Protein AF-A0A151N4F0-F1 (afdb_monomer)

Mean predicted aligned error: 11.46 Å

Organism: Alligator mississippiensis (NCBI:txid8496)

pLDDT: mean 79.07, std 17.91, range [31.59, 95.12]

Sequence (105 aa):
MAAVRLLVPVLIGLCAYYFYSQETLSADMVQGKRVLVTGSSTGIGEQIAYEFARMGAHLIITARREKQLKEVAKKCLELGASSARFIAKCNCPLKKWEVGPVLGY

InterPro domains:
  IPR002347 Short-chain dehydrogenase/reductase SDR [PF00106] (33-87)
  IPR036291 NAD(P)-binding domain superfamily [SSF51735] (30-87)
  IPR051253 11-beta-hydroxysteroid dehydrogenase [PTHR44279] (3-88)

Secondary structure (DSSP, 8-state):
-HHHHHHHHHHHHHHHHHHHT-----HHHHTT-EEEEESTTSTHHHHHHHHHHHTT-EEEEEES-HHHHHHHHHHHHHTT-SEEEEEE--SSTT-----------

Foldseek 3Di:
DVVVVVVVVVVVVVVCVVVVPPPDPDLVVAAAEEDEQEPCLDDPSLVVLLVSLLSQHAYEYEDQDPVSLVVSQVNSVVNHHVHGAYDHDDPDPDDDGPDDDPPDD

Structure (mmCIF, N/CA/C/O backbone):
data_AF-A0A151N4F0-F1
#
_entry.id   AF-A0A151N4F0-F1
#
loop_
_atom_site.group_PDB
_atom_site.id
_atom_site.type_symbol
_atom_site.label_atom_id
_atom_site.label_alt_id
_atom_site.label_comp_id
_atom_site.label_asym_id
_atom_site.label_entity_id
_atom_site.label_seq_id
_atom_site.pdbx_PDB_ins_code
_atom_site.Cartn_x
_atom_site.Cartn_y
_atom_site.Cartn_z
_atom_site.occupancy
_atom_site.B_iso_or_equiv
_atom_site.auth_seq_id
_atom_site.auth_comp_id
_atom_site.auth_asym_id
_atom_site.auth_atom_id
_atom_site.pdbx_PDB_model_num
ATOM 1 N N . MET A 1 1 ? 26.159 9.007 -46.584 1.00 58.66 1 MET A N 1
ATOM 2 C CA . MET A 1 1 ? 25.996 7.663 -45.972 1.00 58.66 1 MET A CA 1
ATOM 3 C C . MET A 1 1 ? 26.350 7.590 -44.474 1.00 58.66 1 MET A C 1
ATOM 5 O O . MET A 1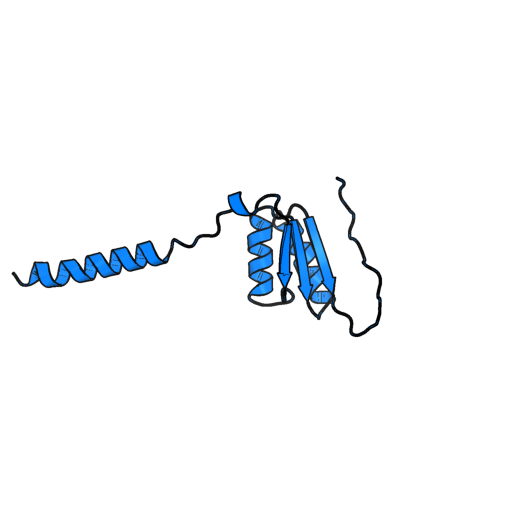 1 ? 25.983 6.610 -43.842 1.00 58.66 1 MET A O 1
ATOM 9 N N . ALA A 1 2 ? 26.996 8.602 -43.871 1.00 64.75 2 ALA A N 1
ATOM 10 C CA . ALA A 1 2 ? 27.284 8.627 -42.425 1.00 64.75 2 ALA A CA 1
ATOM 11 C C . ALA A 1 2 ? 26.092 9.082 -41.55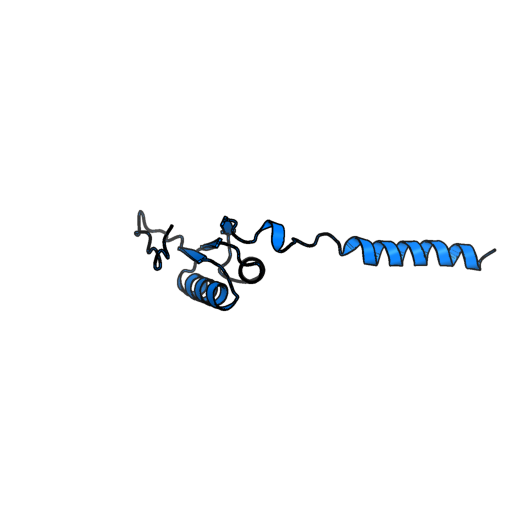0 1.00 64.75 2 ALA A C 1
ATOM 13 O O . ALA A 1 2 ? 25.869 8.518 -40.487 1.00 64.75 2 ALA A O 1
ATOM 14 N N . ALA A 1 3 ? 25.276 10.034 -42.024 1.00 66.25 3 ALA A N 1
ATOM 15 C CA . ALA A 1 3 ? 24.147 10.583 -41.258 1.00 66.25 3 ALA A CA 1
ATOM 16 C C . ALA A 1 3 ? 23.062 9.539 -40.911 1.00 66.25 3 ALA A C 1
ATOM 18 O O . ALA A 1 3 ? 22.553 9.514 -39.796 1.00 66.25 3 ALA A O 1
ATOM 19 N N . VAL A 1 4 ? 22.763 8.614 -41.832 1.00 65.44 4 VAL A N 1
ATOM 20 C CA . VAL A 1 4 ? 21.771 7.539 -41.619 1.00 65.44 4 VAL A CA 1
ATOM 21 C C . VAL A 1 4 ? 22.231 6.536 -40.552 1.00 65.44 4 VAL A C 1
ATOM 23 O O . VAL A 1 4 ? 21.409 6.017 -39.806 1.00 65.44 4 VAL A O 1
ATOM 26 N N . ARG A 1 5 ? 23.547 6.307 -40.413 1.00 70.06 5 ARG A N 1
ATOM 27 C CA . ARG A 1 5 ? 24.111 5.377 -39.417 1.00 70.06 5 ARG A CA 1
ATOM 28 C C . ARG A 1 5 ? 24.031 5.897 -37.980 1.00 70.06 5 ARG A C 1
ATOM 30 O O . ARG A 1 5 ? 24.068 5.090 -37.061 1.00 70.06 5 ARG A O 1
ATOM 37 N N . LEU A 1 6 ? 23.896 7.211 -37.789 1.00 72.56 6 LEU A N 1
ATOM 38 C CA . LEU A 1 6 ? 23.709 7.828 -36.471 1.00 72.56 6 LEU A CA 1
ATOM 39 C C . LEU A 1 6 ? 22.229 8.040 -36.129 1.00 72.56 6 LEU A C 1
ATOM 41 O O . LEU A 1 6 ? 21.857 7.951 -34.965 1.00 72.56 6 LEU A O 1
ATOM 45 N N . LEU A 1 7 ? 21.369 8.250 -37.128 1.00 80.31 7 LEU A N 1
ATOM 46 C CA . LEU A 1 7 ? 19.933 8.457 -36.908 1.00 80.31 7 LEU A CA 1
ATOM 47 C C . LEU A 1 7 ? 19.207 7.196 -36.425 1.00 80.31 7 LEU A C 1
ATOM 49 O O . LEU A 1 7 ? 18.360 7.284 -35.541 1.00 80.31 7 LEU A O 1
ATOM 53 N N . VAL A 1 8 ? 19.553 6.023 -36.960 1.00 84.06 8 VAL A N 1
ATOM 54 C CA . VAL A 1 8 ? 18.912 4.748 -36.589 1.00 84.06 8 VAL A CA 1
ATOM 55 C C . VAL A 1 8 ? 19.096 4.389 -35.101 1.00 84.06 8 VAL A C 1
ATOM 57 O O . VAL A 1 8 ? 18.088 4.140 -34.446 1.00 84.06 8 VAL A O 1
ATOM 60 N N . PRO A 1 9 ? 20.307 4.402 -34.505 1.00 84.75 9 PRO A N 1
ATOM 61 C CA . PRO A 1 9 ? 20.469 4.098 -33.081 1.00 84.75 9 PRO A CA 1
ATOM 62 C C . PRO A 1 9 ? 19.879 5.178 -32.163 1.00 84.75 9 PRO A C 1
ATOM 64 O O . PRO A 1 9 ? 19.417 4.851 -31.075 1.00 84.75 9 PRO A O 1
ATOM 67 N N . VAL A 1 10 ? 19.836 6.443 -32.599 1.00 89.56 10 VAL A N 1
ATOM 68 C CA . VAL A 1 10 ? 19.178 7.527 -31.848 1.00 89.56 10 VAL A CA 1
ATOM 69 C C . VAL A 1 10 ? 17.663 7.330 -31.823 1.00 89.56 10 VAL A C 1
ATOM 71 O O . VAL A 1 10 ? 17.053 7.447 -30.764 1.00 89.56 10 VAL A O 1
ATOM 74 N N . LEU A 1 11 ? 17.060 6.964 -32.957 1.00 89.38 11 LEU A N 1
ATOM 75 C CA . LEU A 1 11 ? 15.637 6.626 -33.035 1.00 89.38 11 LEU A CA 1
ATOM 76 C C . LEU A 1 11 ? 15.307 5.372 -32.223 1.00 89.38 11 LEU A C 1
ATOM 78 O O . LEU A 1 11 ? 14.314 5.370 -31.506 1.00 89.38 11 LEU A O 1
ATOM 82 N N . ILE A 1 12 ? 16.154 4.339 -32.270 1.00 88.62 12 ILE A N 1
ATOM 83 C CA . ILE A 1 12 ? 15.981 3.129 -31.454 1.00 88.62 12 ILE A CA 1
ATOM 84 C C . ILE A 1 12 ? 16.120 3.456 -29.963 1.00 88.62 12 ILE A C 1
ATOM 86 O O . ILE A 1 12 ? 15.319 2.973 -29.173 1.00 88.62 12 ILE A O 1
ATOM 90 N N . GLY A 1 13 ? 17.079 4.299 -29.572 1.00 87.31 13 GLY A N 1
ATOM 91 C CA . GLY A 1 13 ? 17.255 4.741 -28.188 1.00 87.31 13 GLY A CA 1
ATOM 92 C C . GLY A 1 13 ? 16.082 5.580 -27.677 1.00 87.31 13 GLY A C 1
ATOM 93 O O . GLY A 1 13 ? 15.611 5.355 -26.566 1.00 87.31 13 GLY A O 1
ATOM 94 N N . LEU A 1 14 ? 15.558 6.490 -28.503 1.00 88.50 14 LEU A N 1
ATOM 95 C CA . LEU A 1 14 ? 14.341 7.251 -28.203 1.00 88.50 14 LEU A CA 1
ATOM 96 C C . LEU A 1 14 ? 13.132 6.324 -28.084 1.00 88.50 14 LEU A C 1
ATOM 98 O O . LEU A 1 14 ? 12.438 6.364 -27.074 1.00 88.50 14 LEU A O 1
ATOM 102 N N . CYS A 1 15 ? 12.901 5.448 -29.063 1.00 85.38 15 CYS A N 1
ATOM 103 C CA . CYS A 1 15 ? 11.817 4.471 -29.006 1.00 85.38 15 CYS A CA 1
ATOM 104 C C . CYS A 1 15 ? 11.939 3.563 -27.783 1.00 85.38 15 CYS A C 1
ATOM 106 O O . CYS A 1 15 ? 10.937 3.362 -27.114 1.00 85.38 15 CYS A O 1
ATOM 108 N N . ALA A 1 16 ? 13.134 3.070 -27.449 1.00 83.44 16 ALA A N 1
ATOM 109 C CA . ALA A 1 16 ? 13.370 2.261 -26.257 1.00 83.44 16 ALA A CA 1
ATOM 110 C C . ALA A 1 16 ? 13.116 3.052 -24.968 1.00 83.44 16 ALA A C 1
ATOM 112 O O . ALA A 1 16 ? 12.516 2.510 -24.049 1.00 83.44 16 ALA A O 1
ATOM 113 N N . TYR A 1 17 ? 13.491 4.333 -24.906 1.00 83.94 17 TYR A N 1
ATOM 114 C CA . TYR A 1 17 ? 13.156 5.211 -23.782 1.00 83.94 17 TYR A CA 1
ATOM 115 C C . TYR A 1 17 ? 11.637 5.376 -23.618 1.00 83.94 17 TYR A C 1
ATOM 117 O O . TYR A 1 17 ? 11.117 5.224 -22.514 1.00 83.94 17 TYR A O 1
ATOM 125 N N . TYR A 1 18 ? 10.913 5.611 -24.716 1.00 81.62 18 TYR A N 1
ATOM 126 C CA . TYR A 1 18 ? 9.450 5.703 -24.691 1.00 81.62 18 TYR A CA 1
ATOM 127 C C . TYR A 1 18 ? 8.778 4.358 -24.364 1.00 81.62 18 TYR A C 1
ATOM 129 O O . TYR A 1 18 ? 7.797 4.334 -23.624 1.00 81.62 18 TYR A O 1
ATOM 137 N N . PHE A 1 19 ? 9.303 3.236 -24.870 1.00 74.25 19 PHE A N 1
ATOM 138 C CA . PHE A 1 19 ? 8.744 1.899 -24.633 1.00 74.25 19 PHE A CA 1
ATOM 139 C C . PHE A 1 19 ? 9.049 1.357 -23.237 1.00 74.25 19 PHE A C 1
ATOM 141 O O . PHE A 1 19 ? 8.209 0.668 -22.665 1.00 74.25 19 PHE A O 1
ATOM 148 N N . TYR A 1 20 ? 10.206 1.687 -22.657 1.00 72.44 20 TYR A N 1
ATOM 149 C CA . TYR A 1 20 ? 10.569 1.262 -21.300 1.00 72.44 20 TYR A CA 1
ATOM 150 C C . TYR A 1 20 ? 9.575 1.774 -20.244 1.00 72.44 20 TYR A C 1
ATOM 152 O O . TYR A 1 20 ? 9.473 1.208 -19.161 1.00 72.44 20 TYR A O 1
ATOM 160 N N . SER A 1 21 ? 8.803 2.821 -20.551 1.00 63.53 21 SER A N 1
ATOM 161 C CA . SER A 1 21 ? 7.877 3.436 -19.599 1.00 63.53 21 SER A CA 1
ATOM 162 C C . SER A 1 21 ? 6.476 2.796 -19.535 1.00 63.53 21 SER A C 1
ATOM 164 O O . SER A 1 21 ? 5.635 3.312 -18.800 1.00 63.53 21 SER A O 1
ATOM 166 N N . GLN A 1 22 ? 6.180 1.724 -20.283 1.00 58.25 22 GLN A N 1
ATOM 167 C CA . GLN A 1 22 ? 4.802 1.216 -20.458 1.00 58.25 22 GLN A CA 1
ATOM 168 C C . GLN A 1 22 ? 4.356 0.085 -19.510 1.00 58.25 22 GLN A C 1
ATOM 170 O O . GLN A 1 22 ? 3.249 -0.418 -19.664 1.00 58.25 22 GLN A O 1
ATOM 175 N N . GLU A 1 23 ? 5.116 -0.286 -18.479 1.00 60.66 23 GLU A N 1
ATOM 176 C CA . GLU A 1 23 ? 4.594 -1.180 -17.426 1.00 60.66 23 GLU A CA 1
ATOM 177 C C . GLU A 1 23 ? 3.788 -0.365 -16.398 1.00 60.66 23 GLU A C 1
ATOM 179 O O . GLU A 1 23 ? 4.186 -0.199 -15.243 1.00 60.66 23 GLU A O 1
ATOM 184 N N . THR A 1 24 ? 2.671 0.229 -16.828 1.00 61.81 24 THR A N 1
ATOM 185 C CA . THR A 1 24 ? 1.803 1.001 -15.928 1.00 61.81 24 THR A CA 1
ATOM 186 C C . THR A 1 24 ? 0.668 0.129 -15.421 1.00 61.81 24 THR A C 1
ATOM 188 O O . THR A 1 24 ? -0.253 -0.246 -16.146 1.00 61.81 24 THR A O 1
ATOM 191 N N . LEU A 1 25 ? 0.747 -0.194 -14.131 1.00 67.12 25 LEU A N 1
ATOM 192 C CA . LEU A 1 25 ? -0.346 -0.772 -13.366 1.00 67.12 25 LEU A CA 1
ATOM 193 C C . LEU A 1 25 ? -1.597 0.099 -13.578 1.00 67.12 25 LEU A C 1
ATOM 195 O O . LEU A 1 25 ? -1.673 1.221 -13.079 1.00 67.12 25 LEU A O 1
ATOM 199 N N . SER A 1 26 ? -2.543 -0.374 -14.387 1.00 73.19 26 SER A N 1
ATOM 200 C CA . S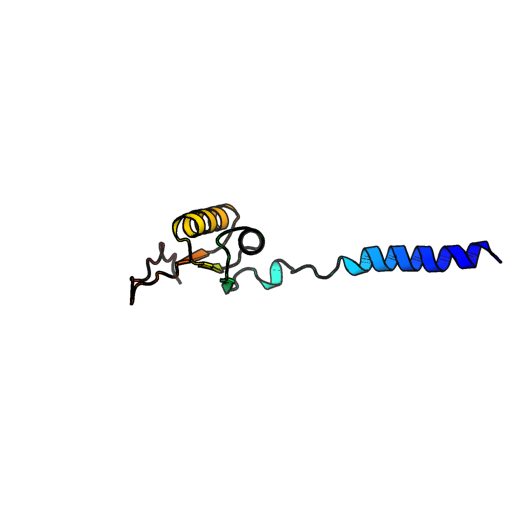ER A 1 26 ? -3.722 0.415 -14.744 1.00 73.19 26 SER A CA 1
ATOM 201 C C . SER A 1 26 ? -4.719 0.405 -13.587 1.00 73.19 26 SER A C 1
ATOM 203 O O . SER A 1 26 ? -4.993 -0.655 -13.018 1.00 73.19 26 SER A O 1
ATOM 205 N N . ALA A 1 27 ? -5.284 1.570 -13.256 1.00 71.00 27 ALA A N 1
ATOM 206 C CA . ALA A 1 27 ? -6.234 1.721 -12.151 1.00 71.00 27 ALA A CA 1
ATOM 207 C C . ALA A 1 27 ? -7.426 0.749 -12.265 1.00 71.00 27 ALA A C 1
ATOM 209 O O . ALA A 1 27 ? -7.825 0.137 -11.274 1.00 71.00 27 ALA A O 1
ATOM 210 N N . ASP A 1 28 ? -7.901 0.506 -13.489 1.00 79.12 28 ASP A N 1
ATOM 211 C CA . ASP A 1 28 ? -9.016 -0.404 -13.777 1.00 79.12 28 ASP A CA 1
ATOM 212 C C . ASP A 1 28 ? -8.753 -1.860 -13.356 1.00 79.12 28 ASP A C 1
ATOM 214 O O . ASP A 1 28 ? -9.689 -2.599 -13.051 1.00 79.12 28 ASP A O 1
ATOM 218 N N . MET A 1 29 ? -7.489 -2.304 -13.297 1.00 81.31 29 MET A N 1
ATOM 219 C CA . MET A 1 29 ? -7.175 -3.679 -12.886 1.00 81.31 29 MET A CA 1
ATOM 220 C C . MET A 1 29 ? -7.388 -3.910 -11.387 1.00 81.31 29 MET A C 1
ATOM 222 O O . MET A 1 29 ? -7.589 -5.049 -10.955 1.00 81.31 29 MET A O 1
ATOM 226 N N . VAL A 1 30 ? -7.306 -2.848 -10.583 1.00 85.25 30 VAL A N 1
ATOM 227 C CA . VAL A 1 30 ? -7.213 -2.931 -9.116 1.00 85.25 30 VAL A CA 1
ATOM 228 C C . VAL A 1 30 ? -8.375 -2.242 -8.407 1.00 85.25 30 VAL A C 1
ATOM 230 O O . VAL A 1 30 ? -8.622 -2.528 -7.232 1.00 85.25 30 VAL A O 1
ATOM 233 N N . GLN A 1 31 ? -9.128 -1.401 -9.114 1.00 89.38 31 GLN A N 1
ATOM 234 C CA . GLN A 1 31 ? -10.328 -0.759 -8.599 1.00 89.38 31 GLN A CA 1
ATOM 235 C C . GLN A 1 31 ? -11.341 -1.807 -8.110 1.00 89.38 31 GLN A C 1
ATOM 237 O O . GLN A 1 31 ? -11.671 -2.769 -8.808 1.00 89.38 31 GLN A O 1
ATOM 242 N N . GLY A 1 32 ? -11.800 -1.669 -6.863 1.00 86.56 32 GLY A N 1
ATOM 243 C CA . GLY A 1 32 ? -12.717 -2.627 -6.232 1.00 86.56 32 GLY A CA 1
ATOM 244 C C . GLY A 1 32 ? -12.124 -4.020 -5.955 1.00 86.56 32 GLY A C 1
ATOM 245 O O . GLY A 1 32 ? -12.823 -4.902 -5.448 1.00 86.56 32 GLY A O 1
ATOM 246 N N . LYS A 1 33 ? -10.836 -4.260 -6.238 1.00 90.06 33 LYS A N 1
ATOM 247 C CA . LYS A 1 33 ? -10.141 -5.503 -5.864 1.00 90.06 33 LYS A CA 1
ATOM 248 C C . LYS A 1 33 ? -9.550 -5.395 -4.462 1.00 90.06 33 LYS A C 1
ATOM 250 O O . LYS A 1 33 ? -9.311 -4.309 -3.944 1.00 90.06 33 LYS A O 1
ATOM 255 N N . ARG A 1 34 ? -9.300 -6.551 -3.839 1.00 91.94 34 ARG A N 1
ATOM 256 C CA . ARG A 1 34 ? -8.634 -6.648 -2.533 1.00 91.94 34 ARG A CA 1
ATOM 257 C C . ARG A 1 34 ? -7.132 -6.836 -2.720 1.00 91.94 34 ARG A C 1
ATOM 259 O O . ARG A 1 34 ? -6.722 -7.840 -3.295 1.00 91.94 34 ARG A O 1
ATOM 266 N N . VAL A 1 35 ? -6.332 -5.900 -2.214 1.00 91.25 35 VAL A N 1
ATOM 267 C CA . VAL A 1 35 ? -4.868 -5.874 -2.358 1.00 91.25 35 VAL A CA 1
ATOM 268 C C . VAL A 1 35 ? -4.215 -5.968 -0.980 1.00 91.25 35 VAL A C 1
ATOM 270 O O . VAL A 1 35 ? -4.522 -5.180 -0.087 1.00 91.25 35 VAL A O 1
ATOM 273 N N . LEU A 1 36 ? -3.309 -6.934 -0.804 1.00 92.00 36 LEU A N 1
ATOM 274 C CA . LEU A 1 36 ? -2.501 -7.094 0.406 1.00 92.00 36 LEU A CA 1
ATOM 275 C C . LEU A 1 36 ? -1.112 -6.493 0.183 1.00 92.00 36 LEU A C 1
ATOM 277 O O . LEU A 1 36 ? -0.350 -6.998 -0.638 1.00 92.00 36 LEU A O 1
ATOM 281 N N . VAL A 1 37 ? -0.759 -5.465 0.951 1.00 91.38 37 VAL A N 1
ATOM 282 C CA . VAL A 1 37 ? 0.568 -4.841 0.903 1.00 91.38 37 VAL A CA 1
ATOM 283 C C . VAL A 1 37 ? 1.338 -5.174 2.177 1.00 91.38 37 VAL A C 1
ATOM 285 O O . VAL A 1 37 ? 0.931 -4.834 3.290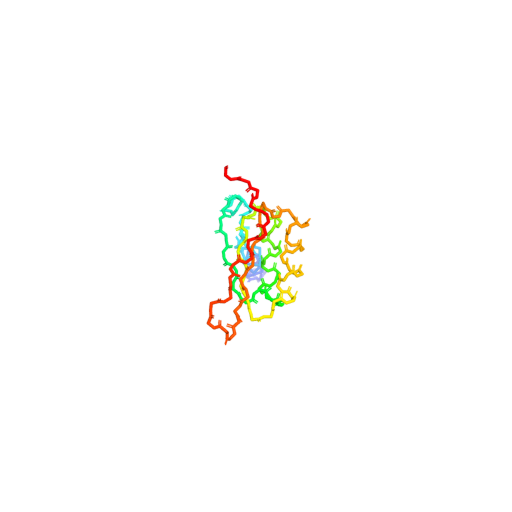 1.00 91.38 37 VAL A O 1
ATOM 288 N N . THR A 1 38 ? 2.473 -5.852 2.019 1.00 91.81 38 THR A N 1
ATOM 289 C CA . THR A 1 38 ? 3.367 -6.213 3.126 1.00 91.81 38 THR A CA 1
ATOM 290 C C . THR A 1 38 ? 4.496 -5.205 3.286 1.00 91.81 38 THR A C 1
ATOM 292 O O . THR A 1 38 ? 4.981 -4.659 2.301 1.00 91.81 38 THR A O 1
ATOM 295 N N . GLY A 1 39 ? 4.967 -4.985 4.515 1.00 90.06 39 GLY A N 1
ATOM 296 C CA . GLY A 1 39 ? 6.076 -4.060 4.769 1.00 90.06 39 GLY A CA 1
ATOM 297 C C . GLY A 1 39 ? 5.700 -2.587 4.580 1.00 90.06 39 GLY A C 1
ATOM 298 O O . GLY A 1 39 ? 6.570 -1.730 4.480 1.00 90.06 39 GLY A O 1
ATOM 299 N N . SER A 1 40 ? 4.410 -2.272 4.592 1.00 90.19 40 SER A N 1
ATOM 300 C CA . SER A 1 40 ? 3.838 -0.966 4.245 1.00 90.19 40 SER A CA 1
ATOM 301 C C . SER A 1 40 ? 3.910 0.090 5.352 1.00 90.19 40 SER A C 1
ATOM 303 O O . SER A 1 40 ? 3.216 1.095 5.290 1.00 90.19 40 SER A O 1
ATOM 305 N N . SER A 1 41 ? 4.714 -0.130 6.397 1.00 86.69 41 SER A N 1
ATOM 306 C CA . SER A 1 41 ? 4.864 0.862 7.474 1.00 86.69 41 SER A CA 1
ATOM 307 C C . SER A 1 41 ? 5.650 2.104 7.056 1.00 86.69 41 SER A C 1
ATOM 309 O O . SER A 1 41 ? 5.441 3.146 7.656 1.00 86.69 41 SER A O 1
ATOM 311 N N . THR A 1 42 ? 6.587 1.976 6.106 1.00 90.12 42 THR A N 1
ATOM 312 C CA . THR A 1 42 ? 7.457 3.073 5.641 1.00 90.12 42 THR A CA 1
ATOM 313 C C . THR A 1 42 ? 8.022 2.776 4.257 1.00 90.12 42 THR A C 1
ATOM 315 O O . THR A 1 42 ? 8.215 1.608 3.908 1.00 90.12 42 THR A O 1
ATOM 318 N N . GLY A 1 43 ? 8.437 3.819 3.540 1.00 91.88 43 GLY A N 1
ATOM 319 C CA . GLY A 1 43 ? 9.261 3.696 2.336 1.00 91.88 43 GLY A CA 1
ATOM 320 C C . GLY A 1 43 ? 8.453 3.211 1.136 1.00 91.88 43 GLY A C 1
ATOM 321 O O . GLY A 1 43 ? 7.345 3.682 0.901 1.00 91.88 43 GLY A O 1
ATOM 322 N N . ILE A 1 44 ? 8.994 2.258 0.373 1.00 92.62 44 ILE A N 1
ATOM 323 C CA . ILE A 1 44 ? 8.378 1.812 -0.887 1.00 92.62 44 ILE A CA 1
ATOM 324 C C . ILE A 1 44 ? 7.002 1.180 -0.642 1.00 92.62 44 ILE A C 1
ATOM 326 O O . ILE A 1 44 ? 6.043 1.518 -1.325 1.00 92.62 44 ILE A O 1
ATOM 330 N N . GLY A 1 45 ? 6.871 0.316 0.370 1.00 91.81 45 GLY A N 1
ATOM 331 C CA . GLY A 1 45 ? 5.594 -0.342 0.667 1.00 91.81 45 GLY A CA 1
ATOM 332 C C . GLY A 1 45 ? 4.487 0.633 1.085 1.00 91.81 45 GLY A C 1
ATOM 333 O O . GLY A 1 45 ? 3.314 0.364 0.855 1.00 91.81 45 GLY A O 1
ATOM 334 N N . GLU A 1 46 ? 4.851 1.767 1.687 1.00 94.62 46 GLU A N 1
ATOM 335 C CA . GLU A 1 46 ? 3.912 2.845 2.009 1.00 94.62 46 GLU A CA 1
ATOM 336 C C . GLU A 1 46 ? 3.437 3.556 0.733 1.00 94.62 46 GLU A C 1
ATOM 338 O O . GLU A 1 46 ? 2.235 3.711 0.532 1.00 94.62 46 GLU A O 1
ATOM 343 N N . GLN A 1 47 ? 4.362 3.935 -0.155 1.00 95.12 47 GLN A N 1
ATOM 344 C CA . GLN A 1 47 ? 4.014 4.602 -1.416 1.00 95.12 47 GLN A CA 1
ATOM 345 C C . GLN A 1 47 ? 3.166 3.707 -2.323 1.00 95.12 47 GLN A C 1
ATOM 347 O O . GLN A 1 47 ? 2.192 4.167 -2.910 1.00 95.12 47 GLN A O 1
ATOM 352 N N . ILE A 1 48 ? 3.480 2.411 -2.371 1.00 93.19 48 ILE A N 1
ATOM 353 C CA . ILE A 1 48 ? 2.675 1.421 -3.089 1.00 93.19 48 ILE A CA 1
ATOM 354 C C . ILE A 1 48 ? 1.243 1.389 -2.537 1.00 93.19 48 ILE A C 1
ATOM 356 O O . ILE A 1 48 ? 0.289 1.403 -3.311 1.00 93.19 48 ILE A O 1
ATOM 360 N N . ALA A 1 49 ? 1.071 1.389 -1.210 1.00 94.25 49 ALA A N 1
ATOM 361 C CA . ALA A 1 49 ? -0.259 1.421 -0.604 1.00 94.25 49 ALA A CA 1
ATOM 362 C C . ALA A 1 49 ? -1.034 2.697 -0.977 1.00 94.25 49 ALA A C 1
ATOM 364 O O . ALA A 1 49 ? -2.230 2.621 -1.240 1.00 94.25 49 ALA A O 1
ATOM 365 N N . TYR A 1 50 ? -0.363 3.848 -1.061 1.00 94.81 50 TYR A N 1
ATOM 366 C CA . TYR A 1 50 ? -0.984 5.099 -1.505 1.00 94.81 50 TYR A CA 1
ATOM 367 C C . TYR A 1 50 ? -1.407 5.075 -2.970 1.00 94.81 50 TYR A C 1
ATOM 369 O O . TYR A 1 50 ? -2.472 5.593 -3.299 1.00 94.81 50 TYR A O 1
ATOM 377 N N . GLU A 1 51 ? -0.618 4.456 -3.840 1.00 92.88 51 GLU A N 1
ATOM 378 C CA . GLU A 1 51 ? -0.963 4.376 -5.257 1.00 92.88 51 GLU A CA 1
ATOM 379 C C . GLU A 1 51 ? -2.175 3.463 -5.481 1.00 92.88 51 GLU A C 1
ATOM 381 O O . GLU A 1 51 ? -3.152 3.862 -6.110 1.00 92.88 51 GLU A O 1
ATOM 386 N N . PHE A 1 52 ? -2.203 2.296 -4.833 1.00 92.50 52 PHE A N 1
ATOM 387 C CA . PHE A 1 52 ? -3.393 1.439 -4.833 1.00 92.50 52 PHE A CA 1
ATOM 388 C C . PHE A 1 52 ? -4.617 2.110 -4.193 1.00 92.50 52 PHE A C 1
ATOM 390 O O . PHE A 1 52 ? -5.750 1.844 -4.597 1.00 92.50 52 PHE A O 1
ATOM 397 N N . ALA A 1 53 ? -4.408 2.977 -3.198 1.00 93.75 53 ALA A N 1
ATOM 398 C CA . ALA A 1 53 ? -5.487 3.730 -2.573 1.00 93.75 53 ALA A CA 1
ATOM 399 C C . ALA A 1 53 ? -6.118 4.717 -3.557 1.00 93.75 53 ALA A C 1
ATOM 401 O O . ALA A 1 53 ? -7.339 4.752 -3.682 1.00 93.75 53 ALA A O 1
ATOM 402 N N . ARG A 1 54 ? -5.294 5.455 -4.308 1.00 92.62 54 ARG A N 1
ATOM 403 C CA . ARG A 1 54 ? -5.750 6.375 -5.364 1.00 92.62 54 ARG A CA 1
ATOM 404 C C . ARG A 1 54 ? -6.530 5.672 -6.465 1.00 92.62 54 ARG A C 1
ATOM 406 O O . ARG A 1 54 ? -7.452 6.248 -7.028 1.00 92.62 54 ARG A O 1
ATOM 413 N N . MET A 1 55 ? -6.179 4.421 -6.744 1.00 92.12 55 MET A N 1
ATOM 414 C CA . MET A 1 55 ? -6.877 3.582 -7.715 1.00 92.12 55 MET A CA 1
ATOM 415 C C . MET A 1 55 ? -8.185 2.973 -7.171 1.00 92.12 55 MET A C 1
ATOM 417 O O . MET A 1 55 ? -8.838 2.207 -7.873 1.00 92.12 55 MET A O 1
ATOM 421 N N . GLY A 1 56 ? -8.590 3.275 -5.930 1.00 90.38 56 GLY A N 1
ATOM 422 C CA . GLY A 1 56 ? -9.853 2.791 -5.366 1.00 90.38 56 GLY A CA 1
ATOM 423 C C . GLY A 1 56 ? -9.848 1.299 -5.028 1.00 90.38 56 GLY A C 1
ATOM 424 O O . GLY A 1 56 ? -10.869 0.622 -5.154 1.00 90.38 56 GLY A O 1
ATOM 425 N N . ALA A 1 57 ? -8.700 0.748 -4.630 1.00 92.44 57 ALA A N 1
ATOM 426 C CA . ALA A 1 57 ? -8.618 -0.635 -4.171 1.00 92.44 57 ALA A CA 1
ATOM 427 C C . ALA A 1 57 ? -9.086 -0.790 -2.709 1.00 92.44 57 ALA A C 1
ATOM 429 O O . ALA A 1 57 ? -9.017 0.131 -1.888 1.00 92.44 57 ALA A O 1
ATOM 430 N N . HIS A 1 58 ? -9.501 -2.005 -2.352 1.00 92.81 58 HIS A N 1
ATOM 431 C CA . HIS A 1 58 ? -9.670 -2.427 -0.965 1.00 92.81 58 HIS A CA 1
ATOM 432 C C . HIS A 1 58 ? -8.324 -2.903 -0.411 1.00 92.81 58 HIS A C 1
ATOM 434 O O . HIS A 1 58 ? -7.846 -3.991 -0.737 1.00 92.81 58 HIS A O 1
ATOM 440 N N . LEU A 1 59 ? -7.707 -2.105 0.450 1.00 92.06 59 LEU A N 1
ATOM 441 C CA . LEU A 1 59 ? -6.365 -2.349 0.959 1.00 92.06 59 LEU A CA 1
ATOM 442 C C . LEU A 1 59 ? -6.358 -3.111 2.282 1.00 92.06 59 LEU A C 1
ATOM 444 O O . LEU A 1 59 ? -7.044 -2.753 3.243 1.00 92.06 59 LEU A O 1
ATOM 448 N N . ILE A 1 60 ? -5.497 -4.124 2.348 1.00 92.25 60 ILE A N 1
ATOM 449 C CA . ILE A 1 60 ? -5.050 -4.764 3.581 1.00 92.25 60 ILE A CA 1
ATOM 450 C C . ILE A 1 60 ? -3.551 -4.501 3.698 1.00 92.25 60 ILE A C 1
ATOM 452 O O . ILE A 1 60 ? -2.781 -4.910 2.838 1.00 92.25 60 ILE A O 1
ATOM 456 N N . ILE A 1 61 ? -3.118 -3.821 4.750 1.00 91.88 61 ILE A N 1
ATOM 457 C CA . ILE A 1 61 ? -1.718 -3.437 4.936 1.00 91.88 61 ILE A CA 1
ATOM 458 C C . ILE A 1 61 ? -1.120 -4.132 6.162 1.00 91.88 61 ILE A C 1
ATOM 460 O O . ILE A 1 61 ? -1.776 -4.245 7.196 1.00 91.88 61 ILE A O 1
ATOM 464 N N . THR A 1 62 ? 0.115 -4.630 6.074 1.00 90.69 62 THR A N 1
ATOM 465 C CA . THR A 1 62 ? 0.747 -5.376 7.178 1.00 90.69 62 THR A CA 1
ATOM 466 C C . THR A 1 62 ? 2.188 -4.965 7.445 1.00 90.69 62 THR A C 1
ATOM 468 O O . THR A 1 62 ? 3.006 -4.841 6.531 1.00 90.69 62 THR A O 1
ATOM 471 N N . ALA A 1 63 ? 2.515 -4.754 8.723 1.00 88.81 63 ALA A N 1
ATOM 472 C CA . ALA A 1 63 ? 3.862 -4.419 9.176 1.00 88.81 63 ALA A CA 1
ATOM 473 C C . ALA A 1 63 ? 4.062 -4.697 10.677 1.00 88.81 63 ALA A C 1
ATOM 475 O O . ALA A 1 63 ? 3.147 -5.083 11.399 1.00 88.81 63 ALA A O 1
ATOM 476 N N . ARG A 1 64 ? 5.288 -4.471 11.166 1.00 86.56 64 ARG A N 1
ATOM 477 C CA . ARG A 1 64 ? 5.654 -4.641 12.587 1.00 86.56 64 ARG A CA 1
ATOM 478 C C . ARG A 1 64 ? 5.285 -3.441 13.469 1.00 86.56 64 ARG A C 1
ATOM 480 O O . ARG A 1 64 ? 5.090 -3.599 14.665 1.00 86.56 64 ARG A O 1
ATOM 487 N N . ARG A 1 65 ? 5.244 -2.230 12.901 1.00 87.50 65 ARG A N 1
ATOM 488 C CA . ARG A 1 65 ? 5.064 -0.968 13.643 1.00 87.50 65 ARG A CA 1
ATOM 489 C C . ARG A 1 65 ? 3.624 -0.482 13.516 1.00 87.50 65 ARG A C 1
ATOM 491 O O . ARG A 1 65 ? 3.273 0.136 12.517 1.00 87.50 65 ARG A O 1
ATOM 498 N N . GLU A 1 66 ? 2.809 -0.745 14.533 1.00 86.31 66 GLU A N 1
ATOM 499 C CA . GLU A 1 66 ? 1.369 -0.451 14.522 1.00 86.31 66 GLU A CA 1
ATOM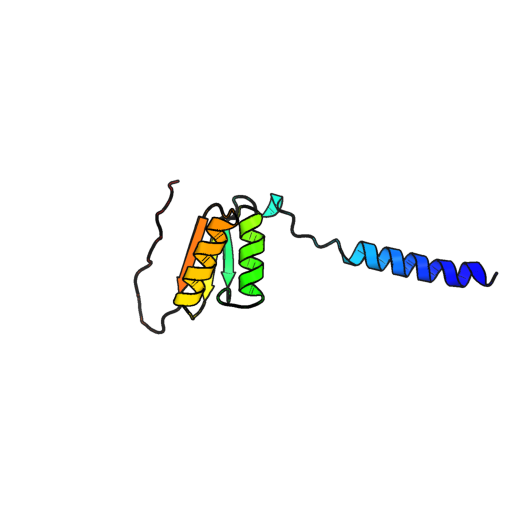 500 C C . GLU A 1 66 ? 1.049 1.042 14.366 1.00 86.31 66 GLU A C 1
ATOM 502 O O . GLU A 1 66 ? 0.194 1.398 13.561 1.00 86.31 66 GLU A O 1
ATOM 507 N N . LYS A 1 67 ? 1.756 1.921 15.091 1.00 87.31 67 LYS A N 1
ATOM 508 C CA . LYS A 1 67 ? 1.493 3.371 15.068 1.00 87.31 67 LYS A CA 1
ATOM 509 C C . LYS A 1 67 ? 1.586 3.951 13.652 1.00 87.31 67 LYS A C 1
ATOM 511 O O . LYS A 1 67 ? 0.662 4.608 13.197 1.00 87.31 67 LYS A O 1
ATOM 516 N N . GLN A 1 68 ? 2.667 3.627 12.948 1.00 88.75 68 GLN A N 1
ATOM 517 C CA . GLN A 1 68 ? 2.886 4.067 11.567 1.00 88.75 68 GLN A CA 1
ATOM 518 C C . GLN A 1 68 ? 1.866 3.435 10.621 1.00 88.75 68 GLN A C 1
ATOM 520 O O . GLN A 1 68 ? 1.337 4.091 9.737 1.00 88.75 68 GLN A O 1
ATOM 525 N N . LEU A 1 69 ? 1.529 2.163 10.838 1.00 89.19 69 LEU A N 1
ATOM 526 C CA . LEU A 1 69 ? 0.565 1.465 9.997 1.00 89.19 69 LEU A CA 1
ATOM 527 C C . LEU A 1 69 ? -0.848 2.071 10.100 1.00 89.19 69 LEU A C 1
ATOM 529 O O . LEU A 1 69 ? -1.550 2.135 9.094 1.00 89.19 69 LEU A O 1
ATOM 533 N N . LYS A 1 70 ? -1.247 2.566 11.280 1.00 89.94 70 LYS A N 1
ATOM 534 C CA . LYS A 1 70 ? -2.502 3.316 11.469 1.00 89.94 70 LYS A CA 1
ATOM 535 C C . LYS A 1 70 ? -2.506 4.633 10.690 1.00 89.94 70 LYS A C 1
ATOM 537 O O . LYS A 1 70 ? -3.509 4.957 10.059 1.00 89.94 70 LYS A O 1
ATOM 542 N N . GLU A 1 71 ? -1.394 5.366 10.707 1.00 92.69 71 GLU A N 1
ATOM 543 C CA . GLU A 1 71 ? -1.239 6.612 9.943 1.00 92.69 71 GLU A CA 1
ATOM 544 C C . GLU A 1 71 ? -1.345 6.350 8.433 1.00 92.69 71 GLU A C 1
ATOM 546 O O . GLU A 1 71 ? -2.109 7.025 7.742 1.00 92.69 71 GLU A O 1
ATOM 551 N N . VAL A 1 72 ? -0.673 5.304 7.940 1.00 92.94 72 VAL A N 1
ATOM 552 C CA . VAL A 1 72 ? -0.744 4.887 6.530 1.00 92.94 72 VAL A CA 1
ATOM 553 C C . VAL A 1 72 ? -2.165 4.463 6.146 1.00 92.94 72 VAL A C 1
ATOM 555 O O . VAL A 1 72 ? -2.666 4.902 5.113 1.00 92.94 72 VAL A O 1
ATOM 558 N N . ALA A 1 73 ? -2.850 3.665 6.975 1.00 92.31 73 ALA A N 1
ATOM 559 C CA . ALA A 1 73 ? -4.236 3.254 6.722 1.00 92.31 73 ALA A CA 1
ATOM 560 C C . ALA A 1 73 ? -5.184 4.456 6.609 1.00 92.31 73 ALA A C 1
ATOM 562 O O . ALA A 1 73 ? -5.991 4.515 5.681 1.00 92.31 73 ALA A O 1
ATOM 563 N N . LYS A 1 74 ? -5.066 5.426 7.526 1.00 93.94 74 LYS A N 1
ATOM 564 C CA . LYS A 1 74 ? -5.868 6.655 7.495 1.00 93.94 74 LYS A CA 1
ATOM 565 C C . LYS A 1 74 ? -5.622 7.432 6.203 1.00 93.94 74 LYS A C 1
ATOM 567 O O . LYS A 1 74 ? -6.571 7.806 5.522 1.00 93.94 74 LYS A O 1
ATOM 572 N N . LYS A 1 75 ? -4.355 7.603 5.831 1.00 94.31 75 LYS A N 1
ATOM 573 C CA . LYS A 1 75 ? -3.981 8.325 4.616 1.00 94.31 75 LYS A CA 1
ATOM 574 C C . LYS A 1 75 ? -4.442 7.608 3.342 1.00 94.31 75 LYS A C 1
ATOM 576 O O . LYS A 1 75 ? -4.847 8.265 2.396 1.00 94.31 75 LYS A O 1
ATOM 581 N N . CYS A 1 76 ? -4.475 6.274 3.326 1.00 93.88 76 CYS A N 1
ATOM 582 C CA . 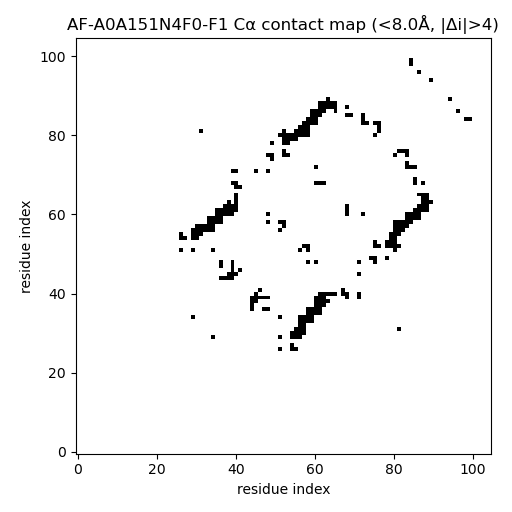CYS A 1 76 ? -5.060 5.516 2.214 1.00 93.88 76 CYS A CA 1
ATOM 583 C C . CYS A 1 76 ? -6.562 5.806 2.045 1.00 93.88 76 CYS A C 1
ATOM 585 O O . CYS A 1 76 ? -7.028 5.967 0.922 1.00 93.88 76 CYS A O 1
ATOM 587 N N . LEU A 1 77 ? -7.321 5.915 3.141 1.00 92.75 77 LEU A N 1
ATOM 588 C CA . LEU A 1 77 ? -8.741 6.291 3.074 1.00 92.75 77 LEU A CA 1
ATOM 589 C C . LEU A 1 77 ? -8.920 7.715 2.532 1.00 92.75 77 LEU A C 1
ATOM 591 O O . LEU A 1 77 ? -9.765 7.936 1.672 1.00 92.75 77 LEU A O 1
ATOM 595 N N . GLU A 1 78 ? -8.092 8.660 2.985 1.00 94.38 78 GLU A N 1
ATOM 596 C CA . GLU A 1 78 ? -8.104 10.049 2.497 1.00 94.38 78 GLU A CA 1
ATOM 597 C C . GLU A 1 78 ? -7.764 10.154 0.998 1.00 94.38 78 GLU A C 1
ATOM 599 O O . GLU A 1 78 ? -8.259 11.044 0.313 1.00 94.38 78 GLU A O 1
ATOM 604 N N . LEU A 1 79 ? -6.945 9.236 0.476 1.00 93.12 79 LEU A N 1
ATOM 605 C CA . LEU A 1 79 ? -6.526 9.197 -0.929 1.00 93.12 79 LEU A CA 1
ATOM 606 C C . LEU A 1 79 ? -7.538 8.540 -1.880 1.00 93.12 79 LEU A C 1
ATOM 608 O O . LEU A 1 79 ? -7.312 8.580 -3.088 1.00 93.12 79 LEU A O 1
ATOM 612 N N . GLY A 1 80 ? -8.626 7.956 -1.366 1.00 91.69 80 GLY A N 1
ATOM 613 C CA . GLY A 1 80 ? -9.685 7.357 -2.187 1.00 91.69 80 GLY A CA 1
ATOM 614 C C . GLY A 1 80 ? -9.785 5.831 -2.130 1.00 91.69 80 GLY A C 1
ATOM 615 O O . GLY A 1 80 ? -10.518 5.250 -2.930 1.00 91.69 80 GLY A O 1
ATOM 616 N N . ALA A 1 81 ? -9.104 5.163 -1.190 1.00 91.25 81 ALA A N 1
ATOM 617 C CA . ALA A 1 81 ? -9.269 3.720 -1.015 1.00 91.25 81 ALA A CA 1
ATOM 618 C C . ALA A 1 81 ? -10.715 3.381 -0.627 1.00 91.25 81 ALA A C 1
ATOM 620 O O . ALA A 1 81 ? -11.265 3.962 0.309 1.00 91.25 81 ALA A O 1
ATOM 621 N N . SER A 1 82 ? -11.304 2.365 -1.261 1.00 91.06 82 SER A N 1
ATOM 622 C CA . SER A 1 82 ? -12.659 1.908 -0.917 1.00 91.06 82 SER A CA 1
ATOM 623 C C . SER A 1 82 ? -12.736 1.317 0.494 1.00 91.06 82 SER A C 1
ATOM 625 O O . SER A 1 82 ? -13.765 1.391 1.157 1.00 91.06 82 SER A O 1
ATOM 627 N N . SER A 1 83 ? -11.641 0.729 0.978 1.00 89.44 83 SER A N 1
ATOM 628 C CA . SER A 1 83 ? -11.480 0.344 2.382 1.00 89.44 83 SER A CA 1
ATOM 629 C C . SER A 1 83 ? -10.001 0.204 2.718 1.00 89.44 83 SER A C 1
ATOM 631 O O . SER A 1 83 ? -9.254 -0.308 1.888 1.00 89.44 83 SER A O 1
ATOM 633 N N . ALA A 1 84 ? -9.589 0.533 3.940 1.00 88.75 84 ALA A N 1
ATOM 634 C CA . ALA A 1 84 ? -8.229 0.289 4.413 1.00 88.75 84 ALA A CA 1
ATOM 635 C C . ALA A 1 84 ? -8.255 -0.453 5.753 1.00 88.75 84 ALA A C 1
ATOM 637 O O . ALA A 1 84 ? -8.790 0.041 6.747 1.00 88.75 84 ALA A O 1
ATOM 638 N N . ARG A 1 85 ? -7.663 -1.648 5.787 1.00 88.56 85 ARG A N 1
ATOM 639 C CA . ARG A 1 85 ? -7.530 -2.476 6.991 1.00 88.56 85 ARG A CA 1
ATOM 640 C C . ARG A 1 85 ? -6.065 -2.758 7.244 1.00 88.56 85 ARG A C 1
ATOM 642 O O . ARG A 1 85 ? -5.310 -2.974 6.305 1.00 88.56 85 ARG A O 1
ATOM 649 N N . PHE A 1 86 ? -5.655 -2.788 8.504 1.00 86.88 86 PHE A N 1
ATOM 650 C CA . PHE A 1 86 ? -4.265 -3.040 8.847 1.00 86.88 86 PHE A CA 1
ATOM 651 C C . PHE A 1 86 ? -4.104 -4.232 9.784 1.00 86.88 86 PHE A C 1
ATOM 653 O O . PHE A 1 86 ? -4.988 -4.546 10.580 1.00 86.88 86 PHE A O 1
ATOM 660 N N . ILE A 1 87 ? -2.960 -4.901 9.669 1.00 84.12 87 ILE A N 1
ATOM 661 C CA . ILE A 1 87 ? -2.550 -6.015 10.519 1.00 84.12 87 ILE A CA 1
ATOM 662 C C . ILE A 1 87 ? -1.168 -5.672 11.071 1.00 84.12 87 ILE A C 1
ATOM 664 O O . ILE A 1 87 ? -0.175 -5.664 10.344 1.00 84.12 87 ILE A O 1
ATOM 668 N N . ALA A 1 88 ? -1.096 -5.377 12.366 1.00 81.56 88 ALA A N 1
ATOM 669 C CA . ALA A 1 88 ? 0.178 -5.209 13.047 1.00 81.56 88 ALA A CA 1
ATOM 670 C C . ALA A 1 88 ? 0.656 -6.565 13.578 1.00 81.56 88 ALA A C 1
ATOM 672 O O . ALA A 1 88 ? -0.055 -7.228 14.335 1.00 81.56 88 ALA A O 1
ATOM 673 N N . LYS A 1 89 ? 1.863 -6.998 13.194 1.00 68.56 89 LYS A N 1
ATOM 674 C CA . LYS A 1 89 ? 2.472 -8.189 13.797 1.00 68.56 89 LYS A CA 1
ATOM 675 C C . LYS A 1 89 ? 3.016 -7.827 15.181 1.00 68.56 89 LYS A C 1
ATOM 677 O O . LYS A 1 89 ? 4.096 -7.251 15.291 1.00 68.56 89 LYS A O 1
ATOM 682 N N . CYS A 1 90 ? 2.280 -8.201 16.222 1.00 52.19 90 CYS A N 1
ATOM 683 C CA . CYS A 1 90 ? 2.737 -8.191 17.609 1.00 52.19 90 CYS A CA 1
ATOM 684 C C . CYS A 1 90 ? 3.538 -9.475 17.885 1.00 52.19 90 CYS A C 1
ATOM 686 O O . CYS A 1 90 ? 3.129 -10.549 17.453 1.00 52.19 90 CYS A O 1
ATOM 688 N N . ASN A 1 91 ? 4.616 -9.415 18.671 1.00 56.28 91 ASN A N 1
ATOM 689 C CA . ASN A 1 91 ? 5.282 -10.612 19.218 1.00 56.28 91 ASN A CA 1
ATOM 690 C C . ASN A 1 91 ? 4.450 -11.289 20.339 1.00 56.28 91 ASN A C 1
ATOM 692 O O . ASN A 1 91 ? 4.991 -11.866 21.273 1.00 56.28 91 ASN A O 1
ATOM 696 N N . CYS A 1 92 ? 3.124 -11.144 20.299 1.00 39.41 92 CYS A N 1
ATOM 697 C CA . CYS A 1 92 ? 2.191 -11.572 21.332 1.00 39.41 92 CYS A CA 1
ATOM 698 C C . CYS A 1 92 ? 1.225 -12.590 20.709 1.00 39.41 92 CYS A C 1
ATOM 700 O O . CYS A 1 92 ? 0.641 -12.287 19.662 1.00 39.41 92 CYS A O 1
ATOM 702 N N . PRO A 1 93 ? 1.060 -13.783 21.306 1.00 46.00 93 PRO A N 1
ATOM 703 C CA . PRO A 1 93 ? 0.101 -14.758 20.818 1.00 46.00 93 PRO A CA 1
ATOM 704 C C . PRO A 1 93 ? -1.307 -14.161 20.952 1.00 46.00 93 PRO A C 1
ATOM 706 O O . PRO A 1 93 ? -1.766 -13.873 22.050 1.00 46.00 93 PRO A O 1
ATOM 709 N N . LEU A 1 94 ? -1.981 -13.967 19.815 1.00 44.69 94 LEU A N 1
ATOM 710 C CA . LEU A 1 94 ? -3.420 -13.690 19.718 1.00 44.69 94 LEU A CA 1
ATOM 711 C C . LEU A 1 94 ? -3.898 -12.348 20.312 1.00 44.69 94 LEU A C 1
ATOM 713 O O . LEU A 1 94 ? -4.815 -12.315 21.132 1.00 44.69 94 LEU A O 1
ATOM 717 N N . LYS A 1 95 ? -3.371 -11.207 19.840 1.00 39.03 95 LYS A N 1
ATOM 718 C CA . LYS A 1 95 ? -4.086 -9.928 20.015 1.00 39.03 95 LYS A CA 1
ATOM 719 C C . LYS A 1 95 ? -5.129 -9.747 18.907 1.00 39.03 95 LYS A C 1
ATOM 721 O O . LYS A 1 95 ? -4.818 -9.774 17.719 1.00 39.03 95 LYS A O 1
ATOM 726 N N . LYS A 1 96 ? -6.378 -9.641 19.360 1.00 40.53 96 LYS A N 1
ATOM 727 C CA . LYS A 1 96 ? -7.645 -9.583 18.624 1.00 40.53 96 LYS A CA 1
ATOM 728 C C . LYS A 1 96 ? -7.622 -8.564 17.482 1.00 40.53 96 LYS A C 1
ATOM 730 O O . LYS A 1 96 ? -7.091 -7.468 17.615 1.00 40.53 96 LYS A O 1
ATOM 735 N N . TRP A 1 97 ? -8.241 -8.955 16.374 1.00 50.19 97 TRP A N 1
ATOM 736 C CA . TRP A 1 97 ? -8.402 -8.166 15.161 1.00 50.19 97 TRP A CA 1
ATOM 737 C C . TRP A 1 97 ? -9.266 -6.928 15.438 1.00 50.19 97 TRP A C 1
ATOM 739 O O . TRP A 1 97 ? -10.489 -7.037 15.512 1.00 50.19 97 TRP A O 1
ATOM 749 N N . GLU A 1 98 ? -8.663 -5.748 15.580 1.00 43.59 98 GLU A N 1
ATOM 750 C CA . GLU A 1 98 ? -9.418 -4.492 15.544 1.00 43.59 98 GLU A CA 1
ATOM 751 C C . GLU A 1 98 ? -9.802 -4.205 14.088 1.00 43.59 98 GLU A C 1
ATOM 753 O O . GLU A 1 98 ? -9.088 -3.586 13.301 1.00 43.59 98 GLU A O 1
ATOM 758 N N . VAL A 1 99 ? -10.942 -4.773 13.704 1.00 46.38 99 VAL A N 1
ATOM 759 C CA . VAL A 1 99 ? -11.736 -4.336 12.561 1.00 46.38 99 VAL A CA 1
ATOM 760 C C .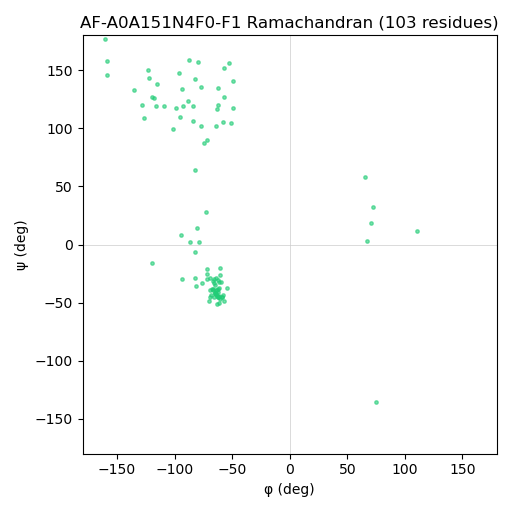 VAL A 1 99 ? -12.110 -2.873 12.768 1.00 46.38 99 VAL A C 1
ATOM 762 O O . VAL A 1 99 ? -12.989 -2.571 13.568 1.00 46.38 99 VAL A O 1
ATOM 765 N N . GLY A 1 100 ? -11.465 -1.965 12.031 1.00 45.38 100 GLY A N 1
ATOM 766 C CA . GLY A 1 100 ? -12.079 -0.670 11.729 1.00 45.38 100 GLY A CA 1
ATOM 767 C C . GLY A 1 100 ? -13.472 -0.885 11.117 1.00 45.38 100 GLY A C 1
ATO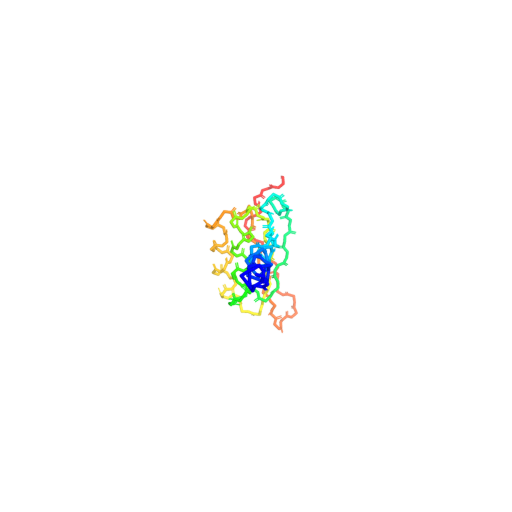M 768 O O . GLY A 1 100 ? -13.726 -1.978 10.594 1.00 45.38 100 GLY A O 1
ATOM 769 N N . PRO A 1 101 ? -14.379 0.105 11.222 1.00 35.88 101 PRO A N 1
ATOM 770 C CA . PRO A 1 101 ? -15.790 -0.059 10.896 1.00 35.88 101 PRO A CA 1
ATOM 771 C C . PRO A 1 101 ? -15.948 -0.720 9.530 1.00 35.88 101 PRO A C 1
ATOM 773 O O . PRO A 1 101 ? -15.479 -0.220 8.507 1.00 35.88 101 PRO A O 1
ATOM 776 N N . VAL A 1 102 ? -16.562 -1.899 9.557 1.00 45.69 102 VAL A N 1
ATOM 777 C CA . VAL A 1 102 ? -16.917 -2.674 8.377 1.00 45.69 102 VAL A CA 1
ATOM 778 C C . VAL A 1 102 ? -18.077 -1.925 7.733 1.00 45.69 102 VAL A C 1
ATOM 780 O O . VAL A 1 102 ? -19.228 -2.125 8.108 1.00 45.69 102 VAL A O 1
ATOM 783 N N . LEU A 1 103 ? -17.776 -0.990 6.829 1.00 35.28 103 LEU A N 1
ATOM 784 C CA . LEU A 1 103 ? -18.784 -0.517 5.886 1.00 35.28 103 LEU A CA 1
ATOM 785 C C . LEU A 1 103 ? -19.184 -1.729 5.041 1.00 35.28 103 LEU A C 1
ATOM 787 O O . LEU A 1 103 ? -18.326 -2.421 4.491 1.00 35.28 103 LEU A O 1
ATOM 791 N N . GLY A 1 104 ? -20.476 -2.033 5.131 1.00 31.59 104 GLY A N 1
ATOM 792 C CA . GLY A 1 104 ? -21.077 -3.330 4.867 1.00 31.59 104 GLY A CA 1
ATOM 793 C C . GLY A 1 104 ? -20.824 -3.890 3.474 1.00 31.59 104 GLY A C 1
ATOM 794 O O . GLY A 1 104 ? -20.641 -3.163 2.499 1.00 31.59 104 GLY A O 1
ATOM 795 N N . TYR A 1 105 ? -20.828 -5.217 3.436 1.00 34.78 105 TYR A N 1
ATOM 796 C CA . TYR A 1 105 ? -21.358 -5.990 2.315 1.00 34.78 105 TYR A CA 1
ATOM 797 C C . TYR A 1 105 ? -22.873 -5.789 2.226 1.00 34.78 105 TYR A C 1
ATOM 799 O O . TYR A 1 105 ? -23.498 -5.652 3.305 1.00 34.78 105 TYR A O 1
#

Solvent-accessible surface area (back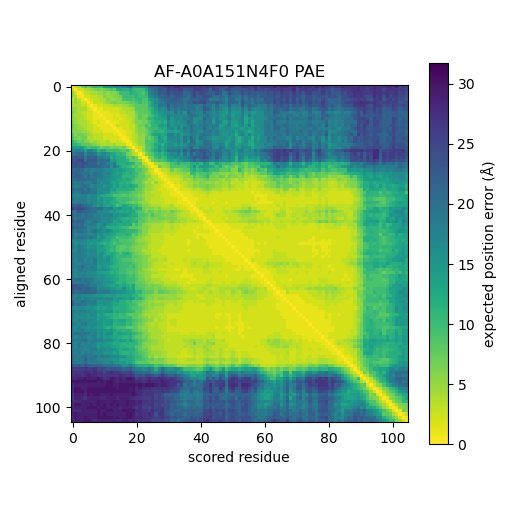bone atoms only — not comparable to full-atom values): 5967 Å² total; per-residue (Å²): 126,67,70,64,68,55,49,54,59,51,50,50,50,50,50,47,59,64,56,71,67,66,86,62,86,54,48,82,80,39,42,77,33,82,44,81,39,68,56,24,46,54,66,69,35,30,54,50,49,43,53,45,8,56,32,26,14,29,38,37,37,29,31,70,52,50,73,48,34,51,53,46,36,54,52,20,43,76,49,45,18,73,37,59,46,70,48,60,58,63,103,53,92,83,77,77,84,77,73,67,86,77,79,74,132

Radius of gyration: 20.65 Å; Cα contacts (8 Å, |Δi|>4): 153; chains: 1; bounding box: 49×25×67 Å

Nearest PDB structures (foldseek):
  3dwf-assembly1_B  TM=9.584E-01  e=6.227E-09  Cavia porcellus
  4iju-assembly2_E  TM=9.468E-01  e=7.142E-09  Homo sapiens
  3d4n-assembly1_A  TM=9.308E-01  e=1.077E-08  Homo sapiens
  3qqp-assembly1_B  TM=9.255E-01  e=1.518E-08  Homo sapiens
  2bel-assembly2_C  TM=8.548E-01  e=1.625E-08  Homo sapiens